Protein AF-A0A2H6ACP9-F1 (afdb_monomer)

Mean predicted aligned error: 6.84 Å

Foldseek 3Di:
DWDDDPQKIKDQAFDDPDPDDQDDPPDDDDPPPAPPVPDPPDDNDDDDSNVDVADPAADGDHGMFMGGCVVCVNSRYGCCVVCVVVVVVVVVVVVVVVVVVVVVVVVVVVD

Nearest PDB structures (foldseek):
  1fsu-assembly1_A  TM=6.380E-01  e=9.313E-03  Homo sapiens
  7oze-assembly1_AAA  TM=6.875E-01  e=3.329E-02  Bacteroides thetaiotaomicron VPI-5482
  7lha-assembly1_A  TM=8.392E-01  e=3.043E-01  Bacteroides uniformis
  5g2v-assembly1_A  TM=8.038E-01  e=4.255E-01  Bacteroides thetaiotaomicron VPI-5482
  9fvt-assembly1_D  TM=4.917E-01  e=3.043E-01  Ochrovirga pacifica

Structure (mmCIF, N/CA/C/O backbone):
data_AF-A0A2H6ACP9-F1
#
_entry.id   AF-A0A2H6ACP9-F1
#
loop_
_atom_site.group_PDB
_atom_site.id
_atom_site.type_symbol
_atom_site.label_atom_id
_atom_site.label_alt_id
_atom_site.label_comp_id
_atom_site.label_asym_id
_atom_site.label_entity_id
_atom_site.label_seq_id
_atom_site.pdbx_PDB_ins_code
_atom_site.Cartn_x
_atom_site.Cartn_y
_atom_site.Cartn_z
_atom_site.occupancy
_atom_site.B_iso_or_equiv
_atom_site.auth_seq_id
_atom_site.auth_comp_id
_atom_site.auth_asym_id
_atom_site.auth_atom_id
_atom_site.pdbx_PDB_model_num
ATOM 1 N N . MET A 1 1 ? -0.257 -2.761 7.860 1.00 86.50 1 MET A N 1
ATOM 2 C CA . MET A 1 1 ? -1.627 -3.319 8.001 1.00 86.50 1 MET A CA 1
ATOM 3 C C . MET A 1 1 ? -2.526 -2.615 7.002 1.00 86.50 1 MET A C 1
ATOM 5 O O . MET A 1 1 ? -2.343 -1.415 6.828 1.00 86.50 1 MET A O 1
ATOM 9 N N . ALA A 1 2 ? -3.462 -3.324 6.370 1.00 93.44 2 ALA A N 1
ATOM 10 C CA . ALA A 1 2 ? -4.397 -2.730 5.419 1.00 93.44 2 ALA A CA 1
ATOM 11 C C . ALA A 1 2 ? -5.825 -3.235 5.654 1.00 93.44 2 ALA A C 1
ATOM 13 O O . ALA A 1 2 ? -6.011 -4.352 6.134 1.00 93.44 2 ALA A O 1
ATOM 14 N N . VAL A 1 3 ? -6.812 -2.409 5.310 1.00 95.19 3 VAL A N 1
ATOM 15 C CA . VAL A 1 3 ? -8.242 -2.743 5.355 1.00 95.19 3 VAL A CA 1
ATOM 16 C C . VAL A 1 3 ? -8.863 -2.408 4.006 1.00 95.19 3 VAL A C 1
ATOM 18 O O . VAL A 1 3 ? -8.556 -1.372 3.419 1.00 95.19 3 VAL A O 1
ATOM 21 N N . ARG A 1 4 ? -9.729 -3.294 3.511 1.00 94.69 4 ARG A N 1
ATOM 22 C CA . ARG A 1 4 ? -10.472 -3.112 2.262 1.00 94.69 4 ARG A CA 1
ATOM 23 C C . ARG A 1 4 ? -11.966 -3.083 2.553 1.00 94.69 4 ARG A C 1
ATOM 25 O O . ARG A 1 4 ? -12.460 -3.937 3.286 1.00 94.69 4 ARG A O 1
ATOM 32 N N . GLN A 1 5 ? -12.676 -2.148 1.932 1.00 95.56 5 GLN A N 1
ATOM 33 C CA . GLN A 1 5 ? -14.134 -2.106 1.929 1.00 95.56 5 GLN A CA 1
ATOM 34 C C . GLN A 1 5 ? -14.628 -1.716 0.534 1.00 95.56 5 GLN A C 1
ATOM 36 O O . GLN A 1 5 ? -14.433 -0.589 0.080 1.00 95.56 5 GLN A O 1
ATOM 41 N N . GLY A 1 6 ? -15.260 -2.668 -0.158 1.00 95.06 6 GLY A N 1
ATOM 42 C CA . GLY A 1 6 ? -15.653 -2.495 -1.556 1.00 95.06 6 GLY A CA 1
ATOM 43 C C . GLY A 1 6 ? -14.441 -2.215 -2.449 1.00 95.06 6 GLY A C 1
ATOM 44 O O . GLY A 1 6 ? -13.454 -2.965 -2.422 1.00 95.06 6 GLY A O 1
ATOM 45 N N . LYS A 1 7 ? -14.522 -1.120 -3.209 1.00 96.81 7 LYS A N 1
ATOM 46 C CA . LYS A 1 7 ? -13.451 -0.642 -4.091 1.00 96.81 7 LYS A CA 1
ATOM 47 C C . LYS A 1 7 ? -12.283 0.013 -3.352 1.00 96.81 7 LYS A C 1
ATOM 49 O O . LYS A 1 7 ? -11.175 0.056 -3.867 1.00 96.81 7 LYS A O 1
ATOM 54 N N . TRP A 1 8 ? -12.494 0.479 -2.123 1.00 97.75 8 TRP A N 1
ATOM 55 C CA . TRP A 1 8 ? -11.473 1.213 -1.384 1.00 97.75 8 TRP A CA 1
ATOM 56 C C . TRP A 1 8 ? -10.557 0.289 -0.590 1.00 97.75 8 TRP A C 1
ATOM 58 O O . TRP A 1 8 ? -11.021 -0.606 0.127 1.00 97.75 8 TRP A O 1
ATOM 68 N N . LYS A 1 9 ? -9.253 0.562 -0.642 1.00 97.31 9 LYS A N 1
ATOM 69 C CA . LYS A 1 9 ? -8.245 -0.051 0.227 1.00 97.31 9 LYS A CA 1
ATOM 70 C C . LYS A 1 9 ? -7.428 1.025 0.929 1.00 97.31 9 LYS A C 1
ATOM 72 O O . LYS A 1 9 ? -6.858 1.896 0.282 1.00 97.31 9 LYS A O 1
ATOM 77 N N . LEU A 1 10 ? -7.349 0.929 2.256 1.00 97.06 10 LEU A N 1
ATOM 78 C CA . LEU A 1 10 ? -6.545 1.803 3.104 1.00 97.06 10 LEU A CA 1
ATOM 79 C C . LEU A 1 10 ? -5.346 1.039 3.668 1.00 97.06 10 LEU A C 1
ATOM 81 O O . LEU A 1 10 ? -5.506 0.075 4.420 1.00 97.06 10 LEU A O 1
ATOM 85 N N . HIS A 1 11 ? -4.148 1.525 3.369 1.00 96.00 11 HIS A N 1
ATOM 86 C CA . HIS A 1 11 ? -2.918 1.191 4.077 1.00 96.00 11 HIS A CA 1
ATOM 87 C C . HIS A 1 11 ? -2.738 2.138 5.262 1.00 96.00 11 HIS A C 1
ATOM 89 O O . HIS A 1 11 ? -2.722 3.356 5.106 1.00 96.00 11 HIS A O 1
ATOM 95 N N . VAL A 1 12 ? -2.595 1.566 6.459 1.00 94.12 12 VAL A N 1
ATOM 96 C CA . VAL A 1 12 ? -2.531 2.312 7.735 1.00 94.12 12 VAL A CA 1
ATOM 97 C C . VAL A 1 12 ? -1.099 2.722 8.100 1.00 94.12 12 VAL A C 1
ATOM 99 O O . VAL A 1 12 ? -0.868 3.437 9.069 1.00 94.12 12 VAL A O 1
ATOM 102 N N . SER A 1 13 ? -0.118 2.201 7.375 1.00 92.50 13 SER A N 1
ATOM 103 C CA . SER A 1 13 ? 1.301 2.396 7.646 1.00 92.50 13 SER A CA 1
ATOM 104 C C . SER A 1 13 ? 2.064 2.449 6.329 1.00 92.50 13 SER A C 1
ATOM 106 O O . SER A 1 13 ? 1.699 1.688 5.424 1.00 92.50 13 SER A O 1
ATOM 108 N N . PRO A 1 14 ? 3.148 3.234 6.242 1.00 90.94 14 PRO A N 1
ATOM 109 C CA . PRO A 1 14 ? 3.992 3.255 5.059 1.00 90.94 14 PRO A CA 1
ATOM 110 C C . PRO A 1 14 ? 4.621 1.875 4.793 1.00 90.94 14 PRO A C 1
ATOM 112 O O . PRO A 1 14 ? 4.784 1.070 5.729 1.00 90.94 14 PRO A O 1
ATOM 115 N N . PRO A 1 15 ? 4.981 1.584 3.528 1.00 87.94 15 PRO A N 1
ATOM 116 C CA . PRO A 1 15 ? 5.688 0.363 3.181 1.00 87.94 15 PRO A CA 1
ATOM 117 C C . PRO A 1 15 ? 7.008 0.295 3.951 1.00 87.94 15 PRO A C 1
ATOM 119 O O . PRO A 1 15 ? 7.719 1.286 4.110 1.00 87.94 15 PRO A O 1
ATOM 122 N N . GLN A 1 16 ? 7.329 -0.893 4.457 1.00 87.38 16 GLN A N 1
ATOM 123 C CA . GLN A 1 16 ? 8.633 -1.124 5.065 1.00 87.38 16 GLN A CA 1
ATOM 124 C C . GLN A 1 16 ? 9.698 -1.186 3.966 1.00 87.38 16 GLN A C 1
ATOM 126 O O . GLN A 1 16 ? 9.406 -1.695 2.880 1.00 87.38 16 GLN A O 1
ATOM 131 N N . PRO A 1 17 ? 10.927 -0.710 4.232 1.00 83.69 17 PRO A N 1
ATOM 132 C CA . PRO A 1 17 ? 12.010 -0.849 3.272 1.00 83.69 17 PRO A CA 1
ATOM 133 C C . PRO A 1 17 ? 12.235 -2.330 2.948 1.00 83.69 17 PRO A C 1
ATOM 135 O O . PRO A 1 17 ? 12.055 -3.210 3.799 1.00 83.69 17 PRO A O 1
ATOM 138 N N . ALA A 1 18 ? 12.630 -2.606 1.705 1.00 83.31 18 ALA A N 1
ATOM 139 C CA . ALA A 1 18 ? 12.934 -3.962 1.277 1.00 83.31 18 ALA A CA 1
ATOM 140 C C . ALA A 1 18 ? 14.036 -4.560 2.168 1.00 83.31 18 ALA A C 1
ATOM 142 O O . ALA A 1 18 ? 15.085 -3.955 2.378 1.00 83.31 18 ALA A O 1
ATOM 143 N N . LYS A 1 19 ? 13.803 -5.773 2.683 1.00 85.56 19 LYS A N 1
ATOM 144 C CA . LYS A 1 19 ? 14.795 -6.517 3.484 1.00 85.56 19 LYS A CA 1
ATOM 145 C C . LYS A 1 19 ? 15.908 -7.139 2.632 1.00 85.56 19 LYS A C 1
ATOM 147 O O . LYS A 1 19 ? 16.847 -7.713 3.171 1.00 85.56 19 LYS A O 1
ATOM 152 N N . PHE A 1 20 ? 15.773 -7.069 1.313 1.00 82.88 20 PHE A N 1
ATOM 153 C CA . PHE A 1 20 ? 16.682 -7.631 0.324 1.00 82.88 20 PHE A CA 1
ATOM 154 C C . PHE A 1 20 ? 17.173 -6.530 -0.616 1.00 82.88 20 PHE A C 1
ATOM 156 O O . PHE A 1 20 ? 16.528 -5.490 -0.768 1.00 82.88 20 PHE A O 1
ATOM 163 N N . LYS A 1 21 ? 18.321 -6.767 -1.260 1.00 84.19 21 LYS A N 1
ATOM 164 C CA . LYS A 1 21 ? 18.872 -5.841 -2.250 1.00 84.19 21 LYS A CA 1
ATOM 165 C C . LYS A 1 21 ? 17.929 -5.759 -3.451 1.00 84.19 21 LYS A C 1
ATOM 167 O O . LYS A 1 21 ? 17.686 -6.759 -4.120 1.00 84.19 21 LYS A O 1
ATOM 172 N N . VAL A 1 22 ? 17.437 -4.558 -3.732 1.00 85.25 22 VAL A N 1
ATOM 173 C CA . VAL A 1 22 ? 16.736 -4.252 -4.982 1.00 85.25 22 VAL A CA 1
ATOM 174 C C . VAL A 1 22 ? 17.799 -3.952 -6.034 1.00 85.25 22 VAL A C 1
ATOM 176 O O . VAL A 1 22 ? 18.488 -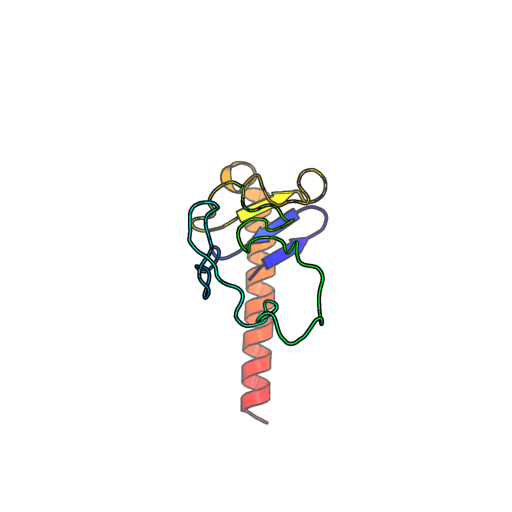2.936 -5.943 1.00 85.25 22 VAL A O 1
ATOM 179 N N . TYR A 1 23 ? 17.978 -4.870 -6.983 1.00 87.69 23 TYR A N 1
ATOM 180 C CA . TYR A 1 23 ? 18.965 -4.731 -8.053 1.00 87.69 23 TYR A CA 1
ATOM 181 C C . TYR A 1 23 ? 18.506 -3.702 -9.081 1.00 87.69 23 TYR A C 1
ATOM 183 O O . TYR A 1 23 ? 17.365 -3.730 -9.542 1.00 87.69 23 TYR A O 1
ATOM 191 N N . LYS A 1 24 ? 19.425 -2.830 -9.485 1.00 87.44 24 LYS A N 1
ATOM 192 C CA . LYS A 1 24 ? 19.269 -1.971 -10.660 1.00 87.44 24 LYS A CA 1
ATOM 193 C C . LYS A 1 24 ? 19.758 -2.706 -11.903 1.00 87.44 24 LYS A C 1
ATOM 195 O O . LYS A 1 24 ? 20.541 -3.645 -11.803 1.00 87.44 24 LYS A O 1
ATOM 200 N N . SER A 1 25 ? 19.331 -2.261 -13.082 1.00 86.50 25 SER A N 1
ATOM 201 C CA . SER A 1 25 ? 19.779 -2.838 -14.359 1.00 86.50 2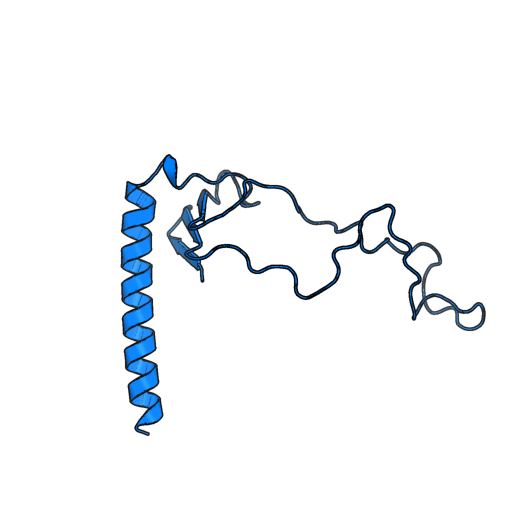5 SER A CA 1
ATOM 202 C C . SER A 1 25 ? 21.293 -2.747 -14.572 1.00 86.50 25 SER A C 1
ATOM 204 O O . SER A 1 25 ? 21.859 -3.582 -15.262 1.00 86.50 25 SER A O 1
ATOM 206 N N . SER A 1 26 ? 21.949 -1.751 -13.972 1.00 88.62 26 SER A N 1
ATOM 207 C CA . SER A 1 26 ? 23.401 -1.558 -14.034 1.00 88.62 26 SER A CA 1
ATOM 208 C C . SER A 1 26 ? 24.188 -2.358 -12.993 1.00 88.62 26 SER A C 1
ATOM 210 O O . SER A 1 26 ? 25.416 -2.339 -13.027 1.00 88.62 26 SER A O 1
ATOM 212 N N . ASP A 1 27 ? 23.521 -2.975 -12.014 1.00 88.12 27 ASP A N 1
ATOM 213 C CA . ASP A 1 27 ? 24.220 -3.677 -10.941 1.00 88.12 27 ASP A CA 1
ATOM 214 C C . ASP A 1 27 ? 24.764 -5.017 -11.454 1.00 88.12 27 ASP A C 1
ATOM 216 O O . ASP A 1 27 ? 24.024 -5.755 -12.102 1.00 88.12 27 ASP A O 1
ATOM 220 N N . PRO A 1 28 ? 26.013 -5.395 -11.124 1.00 84.19 28 PRO A N 1
ATOM 221 C CA . PRO A 1 28 ? 26.505 -6.724 -11.450 1.00 84.19 28 PRO A CA 1
ATOM 222 C C . PRO A 1 28 ? 25.735 -7.782 -10.647 1.00 84.19 28 PRO A C 1
ATOM 224 O O . PRO A 1 28 ? 25.594 -7.682 -9.421 1.00 84.19 28 PRO A O 1
ATOM 227 N N . TYR A 1 29 ? 25.269 -8.816 -11.341 1.00 81.50 29 TYR A N 1
ATOM 228 C CA . TYR A 1 29 ? 24.648 -9.996 -10.755 1.00 81.50 29 TYR A CA 1
ATOM 229 C C . TYR A 1 29 ? 25.207 -11.255 -11.412 1.00 81.50 29 TYR A C 1
ATOM 231 O O . TYR A 1 29 ? 25.161 -11.406 -12.630 1.00 81.50 29 TYR A O 1
ATOM 239 N N . THR A 1 30 ? 25.703 -12.166 -10.583 1.00 78.94 30 THR A N 1
ATOM 240 C CA . THR A 1 30 ? 26.135 -13.500 -10.997 1.00 78.94 30 THR A CA 1
ATOM 241 C C . THR A 1 30 ? 25.215 -14.498 -10.310 1.00 78.94 30 THR A C 1
ATOM 243 O O . THR A 1 30 ? 25.179 -14.521 -9.079 1.00 78.94 30 THR A O 1
ATOM 246 N N . ASP A 1 31 ? 24.462 -15.292 -11.076 1.00 74.31 31 ASP A N 1
ATOM 247 C CA . ASP A 1 31 ? 23.596 -16.333 -10.512 1.00 74.31 31 ASP A CA 1
ATOM 248 C C . ASP A 1 31 ? 24.469 -17.439 -9.885 1.00 74.31 31 ASP A C 1
ATOM 250 O O . ASP A 1 31 ? 25.202 -18.115 -10.610 1.00 74.31 31 ASP A O 1
ATOM 254 N N . PRO A 1 32 ? 24.400 -17.675 -8.559 1.00 71.75 32 PRO A N 1
ATOM 255 C CA . PRO A 1 32 ? 25.155 -18.746 -7.907 1.00 71.75 32 PRO A CA 1
ATOM 256 C C . PRO A 1 32 ? 24.761 -20.156 -8.373 1.00 71.75 32 PRO A C 1
ATOM 258 O O . PRO A 1 32 ? 25.474 -21.113 -8.082 1.00 71.75 32 PRO A O 1
ATOM 261 N N . ARG A 1 33 ? 23.603 -20.300 -9.031 1.00 66.31 33 ARG A N 1
ATOM 262 C CA . ARG A 1 33 ? 23.094 -21.545 -9.627 1.00 66.31 33 ARG A CA 1
ATOM 263 C C . ARG A 1 33 ? 23.197 -21.551 -11.152 1.00 66.31 33 ARG A C 1
ATOM 265 O O . ARG A 1 33 ? 22.718 -22.500 -11.774 1.00 66.31 33 ARG A O 1
ATOM 272 N N . GLY A 1 34 ? 23.786 -20.510 -11.739 1.00 64.31 34 GLY A N 1
ATOM 273 C CA . GLY A 1 34 ? 24.038 -20.451 -13.169 1.00 64.31 34 GLY A CA 1
ATOM 274 C C . GLY A 1 34 ? 24.923 -21.624 -13.605 1.00 64.31 34 GLY A C 1
ATOM 275 O O . GLY A 1 34 ? 25.706 -22.134 -12.797 1.00 64.31 34 GLY A O 1
ATOM 276 N N . PRO A 1 35 ? 24.797 -22.094 -14.855 1.00 61.84 35 PRO A N 1
ATOM 277 C CA . PRO A 1 35 ? 25.595 -23.206 -15.345 1.00 61.84 35 PRO A CA 1
ATOM 278 C C . PRO A 1 35 ? 27.087 -22.867 -15.223 1.00 61.84 35 PRO A C 1
ATOM 280 O O . PRO A 1 35 ? 27.597 -21.970 -15.887 1.00 61.84 35 PRO A O 1
ATOM 283 N N . ASP A 1 36 ? 27.794 -23.631 -14.393 1.00 63.72 36 ASP A N 1
ATOM 284 C CA . ASP A 1 36 ? 29.248 -23.584 -14.178 1.00 63.72 36 ASP A CA 1
ATOM 285 C C . ASP A 1 36 ? 30.055 -24.127 -15.376 1.00 63.72 36 ASP A C 1
ATOM 287 O O . ASP A 1 36 ? 31.268 -24.307 -15.297 1.00 63.72 36 ASP A O 1
ATOM 291 N N . GLY A 1 37 ? 29.374 -24.420 -16.489 1.00 59.53 37 GLY A N 1
ATOM 292 C CA . GLY A 1 37 ? 29.915 -25.128 -17.647 1.00 59.53 37 GLY A CA 1
ATOM 293 C C . GLY A 1 37 ? 29.928 -26.655 -17.500 1.00 59.53 37 GLY A C 1
ATOM 294 O O . GLY A 1 37 ? 30.305 -27.336 -18.450 1.00 59.53 37 GLY A O 1
ATOM 295 N N . VAL A 1 38 ? 29.496 -27.211 -16.359 1.00 60.88 38 VAL A N 1
ATOM 296 C CA . VAL A 1 38 ? 29.547 -28.657 -16.064 1.00 60.88 38 VAL A CA 1
ATOM 297 C C . VAL A 1 38 ? 28.148 -29.268 -15.917 1.00 60.88 38 VAL A C 1
ATOM 299 O O . VAL A 1 38 ? 27.932 -30.410 -16.325 1.00 60.88 38 VAL A O 1
ATOM 302 N N . ARG A 1 39 ? 27.165 -28.529 -15.381 1.00 60.91 39 ARG A N 1
ATOM 303 C CA . ARG A 1 39 ? 25.771 -29.000 -15.241 1.00 60.91 39 ARG A CA 1
ATOM 304 C C . ARG A 1 39 ? 24.787 -28.202 -16.100 1.00 60.91 39 ARG A C 1
ATOM 306 O O . ARG A 1 39 ? 24.458 -27.062 -15.787 1.00 60.91 39 ARG A O 1
ATOM 313 N N . ILE A 1 40 ? 24.233 -28.837 -17.138 1.00 61.84 40 ILE A N 1
ATOM 314 C CA . ILE A 1 40 ? 23.121 -28.279 -17.929 1.00 61.84 40 ILE A CA 1
ATOM 315 C C . ILE A 1 40 ? 21.805 -28.568 -17.194 1.00 61.84 40 ILE A C 1
ATOM 317 O O . ILE A 1 40 ? 21.147 -29.574 -17.448 1.00 61.84 40 ILE A O 1
ATOM 321 N N . LEU A 1 41 ? 21.452 -27.717 -16.228 1.00 71.06 41 LEU A N 1
ATOM 322 C CA . LEU A 1 41 ? 20.184 -27.811 -15.487 1.00 71.06 41 LEU A CA 1
ATOM 323 C C . LEU A 1 41 ? 19.171 -26.719 -15.873 1.00 71.06 41 LEU A C 1
ATOM 325 O O . LEU A 1 41 ? 18.012 -26.820 -15.477 1.00 71.06 41 LEU A O 1
ATOM 329 N N . ALA A 1 42 ? 19.569 -25.698 -16.643 1.00 62.66 42 ALA A N 1
ATOM 330 C CA . ALA A 1 42 ? 18.699 -24.584 -17.023 1.00 62.66 42 ALA A CA 1
ATOM 331 C C . ALA A 1 42 ? 19.112 -23.923 -18.359 1.00 62.66 42 ALA A C 1
ATOM 333 O O . ALA A 1 42 ? 20.270 -24.057 -18.769 1.00 62.66 42 ALA A O 1
ATOM 334 N N . PRO A 1 43 ? 18.186 -23.208 -19.034 1.00 71.25 43 PRO A N 1
ATOM 335 C CA . PRO A 1 43 ? 18.494 -22.352 -20.180 1.00 71.25 43 PRO A CA 1
ATOM 336 C C . PRO A 1 43 ? 19.553 -21.291 -19.853 1.00 71.25 43 PRO A C 1
ATOM 338 O O . PRO A 1 43 ? 19.596 -20.779 -18.737 1.00 71.25 43 PRO A O 1
ATOM 341 N N . TYR A 1 44 ? 20.376 -20.946 -20.848 1.00 69.31 44 TYR A N 1
ATOM 342 C CA . TYR A 1 44 ? 21.439 -19.941 -20.716 1.00 69.31 44 TYR A CA 1
ATOM 343 C C . TYR A 1 44 ? 20.895 -18.529 -20.448 1.00 69.31 44 TYR A C 1
ATOM 345 O O . TYR A 1 44 ? 21.469 -17.775 -19.668 1.00 69.31 44 TYR A O 1
ATOM 353 N N . GLU A 1 45 ? 19.775 -18.174 -21.078 1.00 76.31 45 GLU A N 1
ATOM 354 C CA . GLU A 1 45 ? 19.133 -16.875 -20.889 1.00 76.31 45 GLU A CA 1
ATOM 355 C C . GLU A 1 45 ? 18.258 -16.897 -19.632 1.00 76.31 45 GLU A C 1
ATOM 357 O O . GLU A 1 45 ? 17.187 -17.507 -19.601 1.00 76.31 45 GLU A O 1
ATOM 362 N N . GLN A 1 46 ? 18.720 -16.218 -18.585 1.00 78.31 46 GLN A N 1
ATOM 363 C CA . GLN A 1 46 ? 17.973 -16.008 -17.348 1.00 78.31 46 GLN A CA 1
ATOM 364 C C . GLN A 1 46 ? 17.670 -14.518 -17.176 1.00 78.31 46 GLN A C 1
ATOM 366 O O . GLN A 1 46 ? 18.500 -13.662 -17.485 1.00 78.31 46 GLN A O 1
ATOM 371 N N . ALA A 1 47 ? 16.480 -14.198 -16.666 1.00 85.44 47 ALA A N 1
ATOM 372 C CA . ALA A 1 47 ? 16.117 -12.820 -16.364 1.00 85.44 47 ALA A CA 1
ATOM 373 C C . ALA A 1 47 ? 17.014 -12.261 -15.251 1.00 85.44 47 ALA A C 1
ATOM 375 O O . ALA A 1 47 ? 17.229 -12.903 -14.220 1.00 85.44 47 ALA A O 1
ATOM 376 N N . HIS A 1 48 ? 17.503 -11.038 -15.440 1.00 86.50 48 HIS A N 1
ATOM 377 C CA . HIS A 1 48 ? 18.239 -10.332 -14.402 1.00 86.50 48 HIS A CA 1
ATOM 378 C C . HIS A 1 48 ? 17.290 -9.994 -13.234 1.00 86.50 48 HIS A C 1
ATOM 380 O O . HIS A 1 48 ? 16.138 -9.636 -13.487 1.00 86.50 48 HIS A O 1
ATOM 386 N N . PRO A 1 49 ? 17.728 -10.008 -11.959 1.00 87.50 49 PRO A N 1
ATOM 387 C CA . PRO A 1 49 ?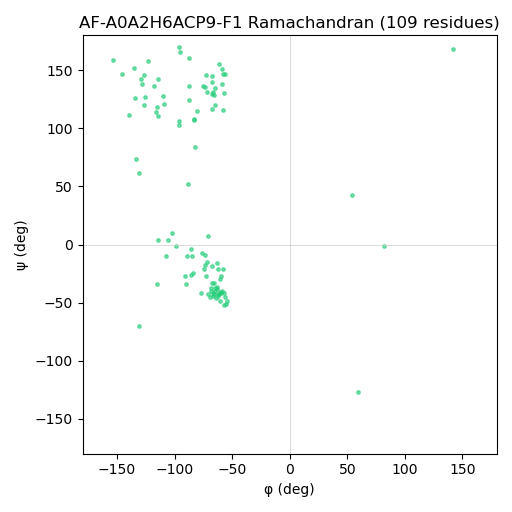 16.858 -9.698 -10.817 1.00 87.50 49 PRO A CA 1
ATOM 388 C C . PRO A 1 49 ? 16.197 -8.315 -10.870 1.00 87.50 49 PRO A C 1
ATOM 390 O O . PRO A 1 49 ? 15.182 -8.089 -10.217 1.00 87.50 49 PRO A O 1
ATOM 393 N N . SER A 1 50 ? 16.762 -7.382 -11.644 1.00 89.31 50 SER A N 1
ATOM 394 C CA . SER A 1 50 ? 16.161 -6.064 -11.887 1.00 89.31 50 SER A CA 1
ATOM 395 C C . SER A 1 50 ? 14.956 -6.100 -12.833 1.00 89.31 50 SER A C 1
ATOM 397 O O . SER A 1 50 ? 14.213 -5.128 -12.905 1.00 89.31 5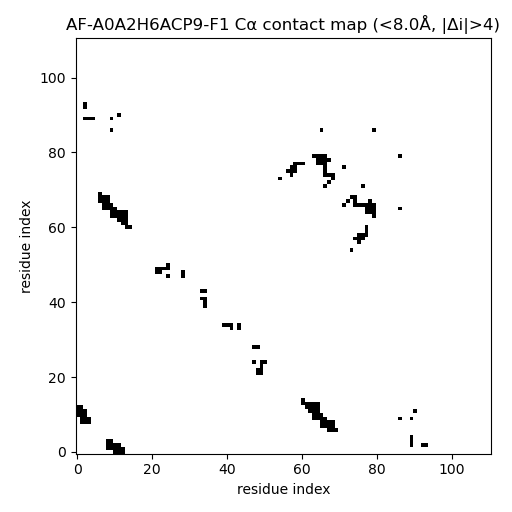0 SER A O 1
ATOM 399 N N . GLN A 1 51 ? 14.775 -7.175 -13.602 1.00 88.69 51 GLN A N 1
ATOM 400 C CA . GLN A 1 51 ? 13.676 -7.354 -14.555 1.00 88.69 51 GLN A CA 1
ATOM 401 C C . GLN A 1 51 ? 12.466 -7.978 -13.851 1.00 88.69 51 GLN A C 1
ATOM 403 O O . GLN A 1 51 ? 11.935 -9.006 -14.270 1.00 88.69 51 GLN A O 1
ATOM 408 N N . PHE A 1 52 ? 12.052 -7.375 -12.735 1.00 85.94 52 PHE A N 1
ATOM 409 C CA . PHE A 1 52 ? 10.870 -7.823 -12.012 1.00 85.94 52 PHE A CA 1
ATOM 410 C C . PHE A 1 52 ? 9.621 -7.590 -12.883 1.00 85.94 52 PHE A C 1
ATOM 412 O O . PHE A 1 52 ? 9.436 -6.477 -13.372 1.00 85.94 52 PHE A O 1
ATOM 419 N N . PRO A 1 53 ? 8.756 -8.601 -13.088 1.00 87.38 53 PRO A N 1
ATOM 420 C CA . PRO A 1 53 ? 7.626 -8.490 -14.014 1.00 87.38 53 PRO A CA 1
ATOM 421 C C . PRO A 1 53 ? 6.476 -7.618 -13.483 1.00 87.38 53 PRO A C 1
ATOM 423 O O . PRO A 1 53 ? 5.526 -7.353 -14.213 1.00 87.38 53 PRO A O 1
ATOM 426 N N . GLY A 1 54 ? 6.523 -7.213 -12.209 1.00 86.62 54 GLY A N 1
ATOM 427 C CA . GLY A 1 54 ? 5.501 -6.384 -11.571 1.00 86.62 54 GLY A CA 1
ATOM 428 C C . GLY A 1 54 ? 5.834 -4.891 -11.554 1.00 86.62 54 GLY A C 1
ATOM 429 O O . GLY A 1 54 ? 6.958 -4.473 -11.826 1.00 86.62 54 GLY A O 1
ATOM 430 N N . LEU A 1 55 ? 4.839 -4.085 -11.176 1.00 87.75 55 LEU A N 1
ATOM 431 C CA . LEU A 1 55 ? 4.994 -2.642 -11.011 1.00 87.75 55 LEU A CA 1
ATOM 432 C C . LEU A 1 55 ? 5.825 -2.330 -9.760 1.00 87.75 55 LEU A C 1
ATOM 434 O O . LEU A 1 55 ? 5.565 -2.847 -8.675 1.00 87.75 55 LEU A O 1
ATOM 438 N N . ILE A 1 56 ? 6.820 -1.464 -9.932 1.00 85.19 56 ILE A N 1
ATOM 439 C CA . ILE A 1 56 ? 7.648 -0.890 -8.854 1.00 85.19 56 ILE A CA 1
ATOM 440 C C . ILE A 1 56 ? 7.439 0.627 -8.721 1.00 85.19 56 ILE A C 1
ATOM 442 O O . ILE A 1 56 ? 8.136 1.297 -7.963 1.00 85.19 56 ILE A O 1
ATOM 446 N N . THR A 1 57 ? 6.513 1.162 -9.513 1.00 88.81 57 THR A N 1
ATOM 447 C CA . THR A 1 57 ? 6.146 2.573 -9.611 1.00 88.81 57 THR A CA 1
ATOM 448 C C . THR A 1 57 ? 4.951 2.891 -8.718 1.00 88.81 57 THR A C 1
ATOM 450 O O . THR A 1 57 ? 4.258 1.989 -8.254 1.00 88.81 57 THR A O 1
ATOM 453 N N . GLY A 1 58 ? 4.700 4.180 -8.497 1.00 90.06 58 GLY A N 1
ATOM 454 C CA . GLY A 1 58 ? 3.543 4.671 -7.752 1.00 90.06 58 GLY A CA 1
ATOM 455 C C . GLY A 1 58 ? 3.885 5.874 -6.884 1.00 90.06 58 GLY A C 1
ATOM 456 O O . GLY A 1 58 ? 5.057 6.212 -6.690 1.00 90.06 58 GLY A O 1
ATOM 457 N N . ASP A 1 59 ? 2.847 6.516 -6.365 1.00 93.00 59 ASP A N 1
ATOM 458 C CA . ASP A 1 59 ? 2.987 7.641 -5.451 1.00 93.00 59 ASP A CA 1
ATOM 459 C C . ASP A 1 59 ? 3.592 7.184 -4.110 1.00 93.00 59 ASP A C 1
ATOM 461 O O . ASP A 1 59 ? 3.231 6.128 -3.575 1.00 93.00 59 ASP A O 1
ATOM 465 N N . PRO A 1 60 ? 4.499 7.974 -3.509 1.00 89.75 60 PRO A N 1
ATOM 466 C CA . PRO A 1 60 ? 5.085 7.618 -2.227 1.00 89.75 60 PRO A CA 1
ATOM 467 C C . PRO A 1 60 ? 4.037 7.672 -1.106 1.00 89.75 60 PRO A C 1
ATOM 469 O O . PRO A 1 60 ? 3.358 8.679 -0.901 1.00 89.75 60 PRO A O 1
ATOM 472 N N . ILE A 1 61 ? 3.955 6.601 -0.315 1.00 89.75 61 ILE A N 1
ATOM 473 C CA . ILE A 1 61 ? 3.112 6.542 0.885 1.00 89.75 61 ILE A CA 1
ATOM 474 C C . ILE A 1 61 ? 3.976 6.875 2.102 1.00 89.75 61 ILE A C 1
ATOM 476 O O . ILE A 1 61 ? 4.778 6.052 2.542 1.00 89.75 61 ILE A O 1
ATOM 480 N N . THR A 1 62 ? 3.810 8.071 2.666 1.00 87.19 62 THR A N 1
ATOM 481 C CA . THR A 1 62 ? 4.577 8.519 3.845 1.00 87.19 62 THR A CA 1
ATOM 482 C C . THR A 1 62 ? 3.898 8.170 5.170 1.00 87.19 62 THR A C 1
ATOM 484 O O . THR A 1 62 ? 4.580 7.853 6.143 1.00 87.19 62 THR A O 1
ATOM 487 N N . SER A 1 63 ? 2.563 8.190 5.220 1.00 90.12 63 SER A N 1
ATOM 488 C CA . SER A 1 63 ? 1.778 7.927 6.435 1.00 90.12 63 SER A CA 1
ATOM 489 C C . SER A 1 63 ? 0.659 6.913 6.184 1.00 90.12 63 SER A C 1
ATOM 491 O O . SER A 1 63 ? 0.742 5.771 6.639 1.00 90.12 63 SER A O 1
ATOM 493 N N . VAL A 1 64 ? -0.359 7.316 5.423 1.00 93.06 64 VAL A N 1
ATOM 494 C CA . VAL A 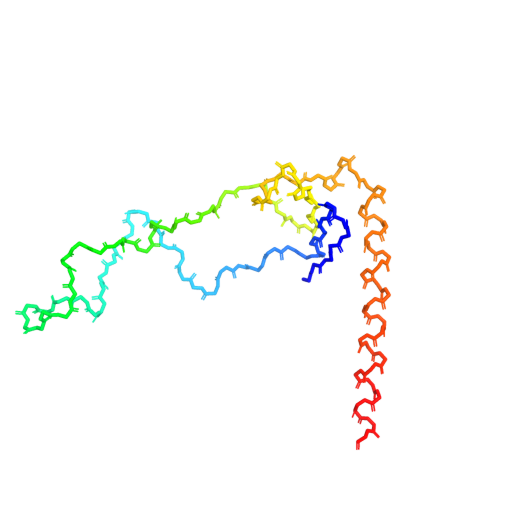1 64 ? -1.500 6.497 5.005 1.00 93.06 64 VAL A CA 1
ATOM 495 C C . VAL A 1 64 ? -1.656 6.543 3.488 1.00 93.06 64 VAL A C 1
ATOM 497 O O . VAL A 1 64 ? -1.369 7.559 2.852 1.00 93.06 64 VAL A O 1
ATOM 500 N N . GLY A 1 65 ? -2.097 5.430 2.908 1.00 95.62 65 GLY A N 1
ATOM 501 C CA . GLY A 1 65 ? -2.327 5.308 1.468 1.00 95.62 65 GLY A CA 1
ATOM 502 C C . GLY A 1 65 ? -3.737 4.814 1.193 1.00 95.62 65 GLY A C 1
ATOM 503 O O . GLY A 1 65 ? -4.088 3.730 1.658 1.00 95.62 65 GLY A O 1
ATOM 504 N N . LEU A 1 66 ? -4.542 5.599 0.475 1.00 97.19 66 LEU A N 1
ATOM 505 C CA . LEU A 1 66 ? -5.894 5.218 0.061 1.00 97.19 66 LEU A CA 1
ATOM 506 C C . LEU A 1 66 ? -5.922 5.000 -1.451 1.00 97.19 66 LEU A C 1
ATOM 508 O O . LEU A 1 66 ? -5.551 5.899 -2.198 1.00 97.19 66 LEU A O 1
ATOM 512 N N . PHE A 1 67 ? -6.423 3.845 -1.880 1.00 97.44 67 PHE A N 1
ATOM 513 C CA . PHE A 1 67 ? -6.462 3.442 -3.286 1.00 97.44 67 PHE A CA 1
ATOM 514 C C . PHE A 1 67 ? -7.863 2.975 -3.685 1.00 97.44 67 PHE A C 1
ATOM 516 O O . PHE A 1 67 ? -8.550 2.319 -2.891 1.00 97.44 67 PHE A O 1
ATOM 523 N N . ASP A 1 68 ? -8.271 3.308 -4.911 1.00 97.75 68 ASP A N 1
ATOM 524 C CA . ASP A 1 68 ? -9.484 2.793 -5.554 1.00 97.75 68 ASP A CA 1
ATOM 525 C C . ASP A 1 68 ? -9.105 1.606 -6.446 1.00 97.75 68 ASP A C 1
ATOM 527 O O . ASP A 1 68 ? -8.572 1.789 -7.535 1.00 97.75 68 ASP A O 1
ATOM 531 N N . LEU A 1 69 ? -9.371 0.387 -5.985 1.00 96.69 69 LEU A N 1
ATOM 532 C CA . LEU A 1 69 ? -8.965 -0.846 -6.659 1.00 96.69 69 LEU A CA 1
ATOM 533 C C . LEU A 1 69 ? -9.751 -1.148 -7.940 1.00 96.69 69 LEU A C 1
ATOM 535 O O . LEU A 1 69 ? -9.317 -2.011 -8.700 1.00 96.69 69 LEU A O 1
ATOM 539 N N . ASP A 1 70 ? -10.888 -0.486 -8.179 1.00 96.88 70 ASP A N 1
ATOM 540 C CA . ASP A 1 70 ? -11.648 -0.688 -9.417 1.00 96.88 70 ASP A CA 1
ATOM 541 C C . ASP A 1 70 ? -10.979 0.062 -10.578 1.00 96.88 70 ASP A C 1
ATOM 543 O O . ASP A 1 70 ? -10.853 -0.475 -11.677 1.00 96.88 70 ASP A O 1
ATOM 547 N N . SER A 1 71 ? -10.521 1.295 -10.331 1.00 96.12 71 SER A N 1
ATOM 548 C CA . SER A 1 71 ? -9.817 2.114 -11.329 1.00 96.12 71 SER A CA 1
ATOM 549 C C . SER A 1 71 ? -8.297 1.948 -11.309 1.00 96.12 71 SER A C 1
ATOM 551 O O . SER A 1 71 ? -7.645 2.164 -12.326 1.00 96.12 71 SER A O 1
ATOM 553 N N . ASP A 1 72 ? -7.729 1.587 -10.159 1.00 96.19 72 ASP A N 1
ATOM 554 C CA . ASP A 1 72 ? -6.292 1.448 -9.925 1.00 96.19 72 ASP A CA 1
ATOM 555 C C . ASP A 1 72 ? -5.972 0.135 -9.178 1.00 96.19 72 ASP A C 1
ATOM 557 O O . ASP A 1 72 ? -5.618 0.138 -7.994 1.00 96.19 72 ASP A O 1
ATOM 561 N N . PRO A 1 73 ? -6.065 -1.025 -9.863 1.00 95.00 73 PRO A N 1
ATOM 562 C CA . PRO A 1 73 ? -5.708 -2.318 -9.275 1.00 95.00 73 PRO A CA 1
ATOM 563 C C . PRO A 1 73 ? -4.230 -2.420 -8.871 1.00 95.00 73 PRO A C 1
ATOM 565 O O . PRO A 1 73 ? -3.869 -3.292 -8.081 1.00 95.00 73 PRO A O 1
ATOM 568 N N . GLY A 1 74 ? -3.376 -1.569 -9.451 1.00 93.94 74 GLY A N 1
ATOM 569 C CA . GLY A 1 74 ? -1.937 -1.521 -9.203 1.00 93.94 74 GLY A CA 1
ATOM 570 C C . GLY A 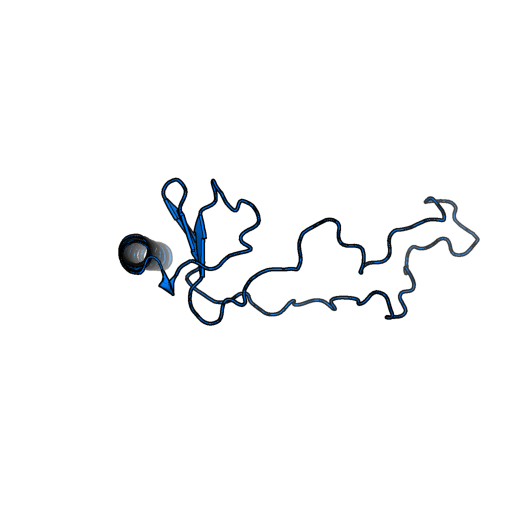1 74 ? -1.532 -0.665 -8.005 1.00 93.94 74 GLY A C 1
ATOM 571 O O . GLY A 1 74 ? -0.348 -0.646 -7.684 1.00 93.94 74 GLY A O 1
ATOM 572 N N . GLU A 1 75 ? -2.481 0.013 -7.347 1.00 95.50 75 GLU A N 1
ATOM 573 C CA . GLU A 1 75 ? -2.229 0.888 -6.192 1.00 95.50 75 GLU A CA 1
ATOM 574 C C . GLU A 1 75 ? -1.163 1.962 -6.488 1.00 95.50 75 GLU A C 1
ATOM 576 O O . GLU A 1 75 ? -0.274 2.225 -5.679 1.00 95.50 75 GLU A O 1
ATOM 581 N N . GLN A 1 76 ? -1.230 2.574 -7.672 1.00 95.38 76 GLN A N 1
ATOM 582 C CA . GLN A 1 76 ? -0.267 3.577 -8.121 1.00 95.38 76 GLN A CA 1
ATOM 583 C C . GLN A 1 76 ? -0.600 4.999 -7.663 1.00 95.38 76 GLN A C 1
ATOM 585 O O . GLN A 1 76 ? 0.320 5.807 -7.536 1.00 95.38 76 GLN A O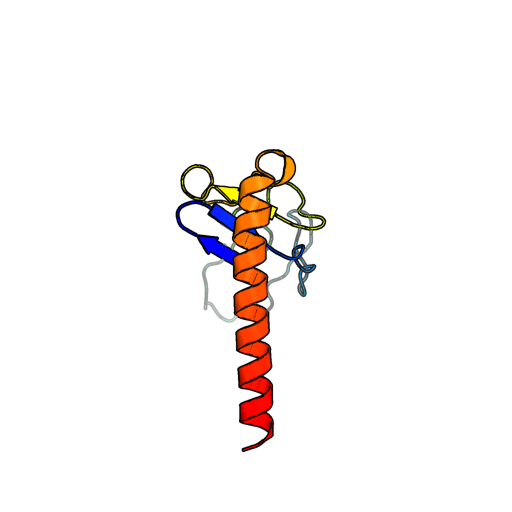 1
ATOM 590 N N . HIS A 1 77 ? -1.872 5.319 -7.411 1.00 96.06 77 HIS A N 1
ATOM 591 C CA . HIS A 1 77 ? -2.315 6.684 -7.126 1.00 96.06 77 HIS A CA 1
ATOM 592 C C . HIS A 1 77 ? -2.879 6.834 -5.717 1.00 96.06 77 HIS A C 1
ATOM 594 O O . HIS A 1 77 ? -3.947 6.308 -5.399 1.00 96.06 77 HIS A O 1
ATOM 600 N N . ASN A 1 78 ? -2.193 7.608 -4.871 1.00 95.94 78 ASN A N 1
ATOM 601 C CA . ASN A 1 78 ? -2.659 7.835 -3.506 1.00 95.94 78 ASN A CA 1
ATOM 602 C C . ASN A 1 78 ? -3.759 8.906 -3.478 1.00 95.94 78 ASN A C 1
ATOM 604 O O . ASN A 1 78 ? -3.533 10.084 -3.752 1.00 95.94 78 ASN A O 1
ATOM 608 N N . LEU A 1 79 ? -4.964 8.499 -3.089 1.00 96.12 79 LEU A N 1
ATOM 609 C CA . LEU A 1 79 ? -6.153 9.344 -3.029 1.00 96.12 79 LEU A CA 1
ATOM 610 C C . LEU A 1 79 ? -6.504 9.802 -1.605 1.00 96.12 79 LEU A C 1
ATOM 612 O O . LEU A 1 79 ? -7.571 10.378 -1.393 1.00 96.12 79 LEU A O 1
ATOM 616 N N . ALA A 1 80 ? -5.624 9.575 -0.623 1.00 95.00 80 ALA A N 1
ATOM 617 C CA . ALA A 1 80 ? -5.905 9.862 0.785 1.00 95.00 80 ALA A CA 1
ATOM 618 C C . ALA A 1 80 ? -6.249 11.339 1.046 1.00 95.00 80 ALA A C 1
ATOM 620 O O . ALA A 1 80 ? -7.174 11.624 1.803 1.00 95.00 80 ALA A O 1
ATOM 621 N N . GLU A 1 81 ? -5.553 12.269 0.387 1.00 94.38 81 GLU A N 1
ATOM 622 C CA . GLU A 1 81 ? -5.815 13.710 0.518 1.00 94.38 81 GLU A CA 1
ATOM 623 C C . GLU A 1 81 ? -7.110 14.145 -0.182 1.00 94.38 81 GLU A C 1
ATOM 625 O O . GLU A 1 81 ? -7.739 15.119 0.226 1.00 94.38 81 GLU A O 1
ATOM 630 N N . LYS A 1 82 ? -7.529 13.411 -1.220 1.00 95.81 82 LYS A N 1
ATOM 631 C CA . LYS A 1 82 ? -8.725 13.724 -2.015 1.00 95.81 82 LYS A CA 1
ATOM 632 C C . LYS A 1 82 ? -10.015 13.187 -1.391 1.00 95.81 82 LYS A C 1
ATOM 634 O O . LYS A 1 82 ? -11.075 13.740 -1.662 1.00 95.81 82 LYS A O 1
ATOM 639 N N . HIS A 1 83 ? -9.925 12.142 -0.565 1.00 95.94 83 HIS A N 1
ATOM 640 C CA . HIS A 1 83 ? -11.072 11.479 0.069 1.00 95.94 83 HIS A CA 1
ATOM 641 C C . HIS A 1 83 ? -10.883 11.282 1.587 1.00 95.9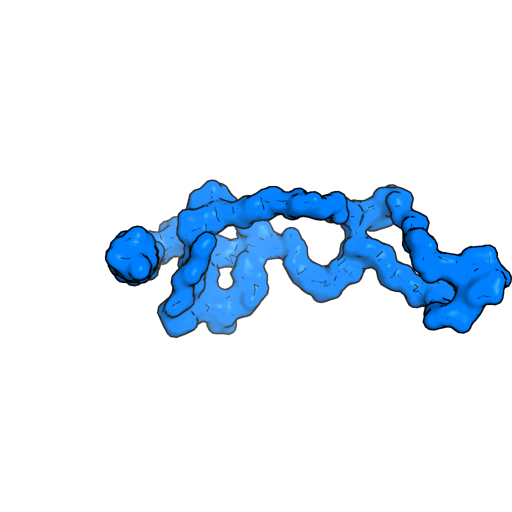4 83 HIS A C 1
ATOM 643 O O . HIS A 1 83 ? -10.881 10.142 2.079 1.00 95.94 83 HIS A O 1
ATOM 649 N N . PRO A 1 84 ? -10.728 12.365 2.373 1.00 96.38 84 PRO A N 1
ATOM 650 C CA . PRO A 1 84 ? -10.530 12.275 3.823 1.00 96.38 84 PRO A CA 1
ATOM 651 C C . PRO A 1 84 ? -11.703 11.598 4.553 1.00 96.38 84 PRO A C 1
ATOM 653 O O . PRO A 1 84 ? -11.515 10.947 5.584 1.00 96.38 84 PRO A O 1
ATOM 656 N N . GLU A 1 85 ? -12.920 11.710 4.020 1.00 97.12 85 GLU A N 1
ATOM 657 C CA . GLU A 1 85 ? -14.115 11.054 4.543 1.00 97.12 85 GLU A CA 1
ATOM 658 C C . GLU A 1 85 ? -13.994 9.526 4.513 1.00 97.12 85 GLU A C 1
ATOM 660 O O . GLU A 1 85 ? -14.303 8.871 5.513 1.00 97.12 85 GLU A O 1
ATOM 665 N N . VAL A 1 86 ? -13.457 8.977 3.419 1.00 96.12 86 VAL A N 1
ATOM 666 C CA . VAL A 1 86 ? -13.246 7.536 3.233 1.00 96.12 86 VAL A CA 1
ATOM 667 C C . VAL A 1 86 ? -12.123 7.045 4.141 1.00 96.12 86 VAL A C 1
ATOM 669 O O . VAL A 1 86 ? -12.271 6.020 4.812 1.00 96.12 86 VAL A O 1
ATOM 672 N N . VAL A 1 87 ? -11.026 7.807 4.242 1.00 96.19 87 VAL A N 1
ATOM 673 C CA . VAL A 1 87 ? -9.926 7.502 5.171 1.00 96.19 87 VAL A CA 1
ATOM 674 C C . VAL A 1 87 ? -10.450 7.395 6.601 1.00 96.19 87 VAL A C 1
ATOM 676 O O . VAL A 1 87 ? -10.119 6.440 7.307 1.00 96.19 87 VAL A O 1
ATOM 679 N N . ARG A 1 88 ? -11.307 8.327 7.032 1.00 96.19 88 ARG A N 1
ATOM 680 C CA . ARG A 1 88 ? -11.894 8.318 8.378 1.00 96.19 88 ARG A CA 1
ATOM 681 C C . ARG A 1 88 ? -12.780 7.094 8.614 1.00 96.19 88 ARG A C 1
ATOM 683 O O . ARG A 1 88 ? -12.645 6.458 9.657 1.00 96.19 88 ARG A O 1
ATOM 690 N N . GLN A 1 89 ? -13.653 6.746 7.667 1.00 96.25 89 GLN A N 1
ATOM 691 C CA . GLN A 1 89 ? -14.521 5.565 7.779 1.00 96.25 89 GLN A CA 1
ATOM 692 C C . GLN A 1 89 ? -13.704 4.272 7.908 1.00 96.25 89 GLN A C 1
ATOM 694 O O . GLN A 1 89 ? -13.917 3.478 8.825 1.00 96.25 89 GLN A O 1
ATOM 699 N N . LEU A 1 90 ? -12.711 4.087 7.038 1.00 96.19 90 LEU A N 1
ATOM 700 C CA . LEU A 1 90 ? -11.847 2.907 7.067 1.00 96.19 90 LEU A CA 1
ATOM 701 C C . LEU A 1 90 ? -10.957 2.874 8.317 1.00 96.19 90 LEU A C 1
ATOM 703 O O . LEU A 1 90 ? -10.704 1.802 8.866 1.00 96.19 90 LEU A O 1
ATOM 707 N N . SER A 1 91 ? -10.537 4.035 8.822 1.00 95.38 91 SER A N 1
ATOM 708 C CA . SER A 1 91 ? -9.768 4.143 10.069 1.00 95.38 91 SER A CA 1
ATOM 709 C C . SER A 1 91 ? -10.572 3.712 11.302 1.00 95.38 91 SER A C 1
ATOM 711 O O . SER A 1 91 ? -10.014 3.124 12.227 1.00 95.38 91 SER A O 1
ATOM 713 N N . GLN A 1 92 ? -11.889 3.942 11.321 1.00 96.00 92 GLN A N 1
ATOM 714 C CA . GLN A 1 92 ? -12.759 3.431 12.387 1.00 96.00 92 GLN A CA 1
ATOM 715 C C . GLN A 1 92 ? -12.848 1.901 12.354 1.00 96.00 92 GLN A C 1
ATOM 717 O O . GLN A 1 92 ? -12.765 1.252 13.398 1.00 96.00 92 GLN A O 1
ATOM 722 N N . LEU A 1 93 ? -12.958 1.318 11.156 1.00 95.38 93 LEU A N 1
ATOM 723 C CA . LEU A 1 93 ? -12.952 -0.135 10.981 1.00 95.38 93 LEU A CA 1
ATOM 724 C C . LEU A 1 93 ? -11.619 -0.746 11.440 1.00 95.38 93 LEU A C 1
ATOM 726 O O . LEU A 1 93 ? -11.604 -1.746 12.154 1.00 95.38 93 LEU A O 1
ATOM 730 N N . VAL A 1 94 ? -10.506 -0.096 11.098 1.00 95.44 94 VAL A N 1
ATOM 731 C CA . VAL A 1 94 ? -9.158 -0.435 11.573 1.00 95.44 94 VAL A CA 1
ATOM 732 C C . VAL A 1 94 ? -9.083 -0.478 13.098 1.00 95.44 94 VAL A C 1
ATOM 734 O O . VAL A 1 94 ? -8.549 -1.438 13.655 1.00 95.44 94 VAL A O 1
ATOM 737 N N . GLU A 1 95 ? -9.595 0.545 13.784 1.00 95.69 95 GLU A N 1
ATOM 738 C CA . GLU A 1 95 ? -9.510 0.602 15.243 1.00 95.69 95 GLU A CA 1
ATOM 739 C C . GLU A 1 95 ? -10.372 -0.476 15.898 1.00 95.69 95 GLU A C 1
ATOM 741 O O . GLU A 1 95 ? -9.910 -1.137 16.828 1.00 95.69 95 GLU A O 1
ATOM 746 N N . LYS A 1 96 ? -11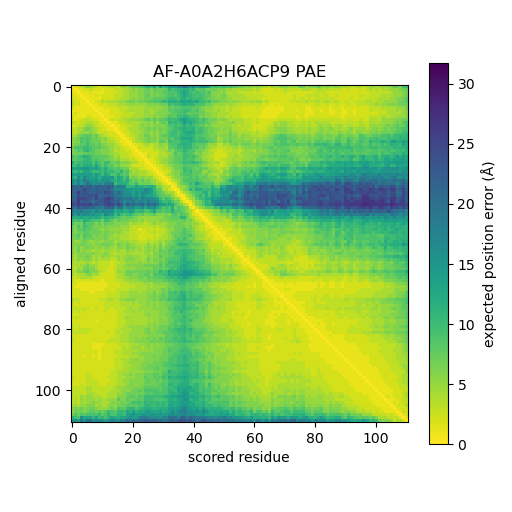.571 -0.734 15.361 1.00 95.25 96 LYS A N 1
ATOM 747 C CA . LYS A 1 96 ? -12.428 -1.832 15.822 1.00 95.25 96 LYS A CA 1
ATOM 748 C C . LYS A 1 96 ? -11.694 -3.176 15.760 1.00 95.25 96 LYS A C 1
ATOM 750 O O . LYS A 1 96 ? -11.582 -3.853 16.780 1.00 95.25 96 LYS A O 1
ATOM 755 N N . VAL A 1 97 ? -11.104 -3.504 14.609 1.00 94.00 97 VAL A N 1
ATOM 756 C CA . VAL A 1 97 ? -10.338 -4.750 14.426 1.00 94.00 97 VAL A CA 1
ATOM 757 C C . VAL A 1 97 ? -9.149 -4.816 15.392 1.00 94.00 97 VAL A C 1
ATOM 759 O O . VAL A 1 97 ? -8.899 -5.849 16.007 1.00 94.00 97 VAL A O 1
ATOM 762 N N . ARG A 1 98 ? -8.430 -3.706 15.607 1.00 94.75 98 ARG A N 1
ATOM 763 C CA . ARG A 1 98 ? -7.316 -3.658 16.573 1.00 94.75 98 ARG A CA 1
ATOM 764 C C . ARG A 1 98 ? -7.759 -3.900 18.013 1.00 94.75 98 ARG A C 1
ATOM 766 O O . ARG A 1 98 ? -6.993 -4.464 18.794 1.00 94.75 98 ARG A O 1
ATOM 773 N N . GLN A 1 99 ? -8.931 -3.412 18.409 1.00 95.56 99 GLN A N 1
ATOM 774 C CA . GLN A 1 99 ? -9.470 -3.653 19.750 1.00 95.56 99 GLN A CA 1
ATOM 775 C C . GLN A 1 99 ? -9.865 -5.120 19.925 1.00 95.56 99 GLN A C 1
ATOM 777 O O . GLN A 1 99 ? -9.466 -5.736 20.913 1.00 95.56 99 GLN A O 1
ATOM 782 N N . GLU A 1 100 ? -10.546 -5.696 18.934 1.00 94.69 100 GLU A N 1
ATOM 783 C CA . GLU A 1 100 ? -10.908 -7.116 18.917 1.00 94.69 100 GLU A CA 1
ATOM 784 C C . GLU A 1 100 ? -9.655 -7.998 19.034 1.00 94.69 100 GLU A C 1
ATOM 786 O O . GLU A 1 100 ? -9.540 -8.765 19.990 1.00 94.69 100 GLU A O 1
ATOM 791 N N . MET A 1 101 ? -8.640 -7.779 18.191 1.00 93.50 101 MET A N 1
ATOM 792 C CA . MET A 1 101 ? -7.368 -8.514 18.255 1.00 93.50 101 MET A CA 1
ATOM 793 C C . MET A 1 101 ? -6.674 -8.400 19.621 1.00 93.50 101 MET A C 1
ATOM 795 O O . MET A 1 101 ? -6.136 -9.381 20.138 1.00 93.50 101 MET A O 1
ATOM 799 N N . ARG A 1 102 ? -6.672 -7.205 20.231 1.00 94.81 102 ARG A N 1
ATOM 800 C CA . ARG A 1 102 ? -6.102 -6.998 21.574 1.00 94.81 102 ARG A CA 1
ATOM 801 C C . ARG A 1 102 ? -6.872 -7.770 22.640 1.00 94.81 102 ARG A C 1
ATOM 803 O O . ARG A 1 102 ? -6.256 -8.305 23.561 1.00 94.81 102 ARG A O 1
ATOM 810 N N . SER A 1 103 ? -8.197 -7.810 22.535 1.00 95.19 103 SER A N 1
ATOM 811 C CA . SER A 1 103 ? -9.055 -8.530 23.477 1.00 95.19 103 SER A CA 1
ATOM 812 C C . SER A 1 103 ? -8.831 -10.045 23.393 1.00 95.19 103 SER A C 1
ATOM 814 O O . SER A 1 103 ? -8.617 -10.692 24.419 1.00 95.19 103 SER A O 1
ATOM 816 N N . GLU A 1 104 ? -8.739 -10.589 22.178 1.00 94.62 104 GLU A N 1
ATOM 817 C CA . GLU A 1 104 ? -8.477 -12.008 21.938 1.00 94.62 104 GLU A CA 1
ATOM 818 C C . GLU A 1 104 ? -7.081 -12.420 22.412 1.00 94.62 104 GLU A C 1
ATOM 820 O O . GLU A 1 104 ? -6.917 -13.464 23.044 1.00 94.62 104 GLU A O 1
ATOM 825 N N . ALA A 1 105 ? -6.064 -11.591 22.153 1.00 93.50 105 ALA A N 1
ATOM 826 C CA . ALA A 1 105 ? -4.702 -11.851 22.611 1.00 93.50 105 ALA A CA 1
ATOM 827 C C . ALA A 1 105 ? -4.624 -11.947 24.145 1.00 93.50 105 ALA A C 1
ATOM 829 O O . ALA A 1 105 ? -3.983 -12.857 24.673 1.00 93.50 105 ALA A O 1
ATOM 830 N N . LYS A 1 106 ? -5.328 -11.061 24.866 1.00 94.31 106 LYS A N 1
ATOM 831 C CA . LYS A 1 106 ? -5.434 -11.125 26.333 1.00 94.31 106 LYS A CA 1
ATOM 832 C C . LYS A 1 106 ? -6.117 -12.410 26.794 1.00 94.31 106 LYS A C 1
ATOM 834 O O . LYS A 1 106 ? -5.616 -13.059 27.704 1.00 94.31 106 LYS A O 1
ATOM 839 N N . GLN A 1 107 ? -7.215 -12.798 26.147 1.00 92.94 107 GLN A N 1
ATOM 840 C CA . GLN A 1 107 ? -7.947 -14.014 26.499 1.00 92.94 107 GLN A CA 1
ATOM 841 C C . GLN A 1 107 ? -7.105 -15.280 26.288 1.00 92.94 107 GLN A C 1
ATOM 843 O O . GLN A 1 107 ? -7.164 -16.198 27.101 1.00 92.94 107 GLN A O 1
ATOM 848 N N . ARG A 1 108 ? -6.295 -15.329 25.223 1.00 89.94 108 ARG A N 1
ATOM 849 C CA . ARG A 1 108 ? -5.372 -16.446 24.961 1.00 89.94 108 ARG A CA 1
ATOM 850 C C . ARG A 1 108 ? -4.230 -16.516 25.968 1.00 89.94 108 ARG A C 1
ATOM 852 O O . ARG A 1 108 ? -3.855 -17.608 26.352 1.00 89.94 108 ARG A O 1
ATOM 859 N N . SER A 1 109 ? -3.704 -15.373 26.402 1.00 89.38 109 SER A N 1
ATOM 860 C CA . SER A 1 109 ? -2.633 -15.301 27.408 1.00 89.38 109 SER A CA 1
ATOM 861 C C . SER A 1 109 ? -3.068 -15.752 28.808 1.00 89.38 109 SER A C 1
ATOM 863 O O . SER A 1 109 ? -2.215 -15.969 29.662 1.00 89.38 109 SER A O 1
ATOM 865 N N . GLN A 1 110 ? -4.376 -15.796 29.065 1.00 78.06 110 GLN A N 1
ATOM 866 C CA . GLN A 1 110 ? -4.977 -16.197 30.340 1.00 78.06 110 GLN A CA 1
ATOM 867 C C . GLN A 1 110 ? -5.458 -17.658 30.346 1.00 78.06 110 GLN A C 1
ATOM 869 O O . GLN A 1 110 ? -5.999 -18.107 31.355 1.00 78.06 110 GLN A O 1
ATOM 874 N N . ARG A 1 111 ? -5.303 -18.374 29.227 1.00 68.44 111 ARG A N 1
ATOM 875 C CA . ARG A 1 111 ? -5.573 -19.810 29.091 1.00 68.44 111 ARG A CA 1
ATOM 876 C C . ARG A 1 111 ? -4.271 -20.591 29.141 1.00 68.44 111 ARG A C 1
ATOM 878 O O . ARG A 1 111 ? -4.321 -21.710 29.688 1.00 68.44 111 ARG A O 1
#

Solvent-accessible surface area (backbone atoms only — not comparable to full-atom values): 7151 Å² total; per-residue (Å²): 103,74,53,74,62,90,52,38,36,40,31,71,46,43,80,76,80,74,94,58,89,82,52,52,87,85,54,91,81,79,66,92,82,52,69,83,86,80,56,93,84,68,76,90,84,68,86,56,84,46,68,59,94,68,87,90,70,56,60,87,49,82,50,58,35,25,25,49,46,79,89,34,74,78,60,37,61,68,40,38,89,81,37,54,69,57,52,51,56,53,48,52,54,51,51,53,54,53,50,52,54,53,53,51,51,53,58,59,76,75,108

Secondary structure (DSSP, 8-state):
-EEEETTEEEESSPPPPPSS----TTS----TTS--SS---S-S----TT--SS-------SS-EEEETTT-TT--S--TTT-HHHHHHHHHHHHHHHHHHHHHHHHHHT-

Radius of gyration: 21.08 Å; Cα contacts (8 Å, |Δi|>4): 101; chains: 1; bounding box: 46×43×51 Å

Sequence (111 aa):
MAVRQGKWKLHVSPPQPAKFKVYKSSDPYTDPRGPDGVRILAPYEQAHPSQFPGLITGDPITSVGLFDLDSDPGEQHNLAEKHPEVVRQLSQLVEKVRQEMRSEAKQRSQR

pLDDT: mean 88.17, std 10.19, range [59.53, 97.75]